Protein AF-A0A382QA88-F1 (afdb_monomer_lite)

Radius of gyration: 14.17 Å; chains: 1; bounding box: 35×26×35 Å

Organism: NCBI:txid408172

Sequence (76 aa):
MRITICAVARARSGPTAEICQTYQKRLPWDVTIREVEARKYLKGDKRLGAEAQLLRDAIPKGATVIALDRKGKTLS

InterPro domains:
  IPR003742 RNA methyltransferase RlmH [PF02590] (1-76)
  IPR029026 tRNA (guanine-N1-)-methyltransferase, N-terminal [G3DSA:3.40.1280.10] (1-76)
  IPR029028 Alpha/beta knot methyltransferases [SSF75217] (1-76)

Foldseek 3Di:
DAAEAEEEDDDDPDDVVVVVVVVCVVDPYHYHYHYDYFDPPDDDPRSVVRSVVRSVVRDDPPDDDDDDDPPDDDDD

Secondary structure (DSSP, 8-state):
-EEEEEEESPPPSSHHHHHHHHHHHH-SSEEEEEEE---TT--THHHHHHHHHHHHHHSPTTPPP----TTS----

pLDDT: mean 90.64, std 5.49, range [73.56, 96.06]

Structure (mmCIF, N/CA/C/O backbone):
data_AF-A0A382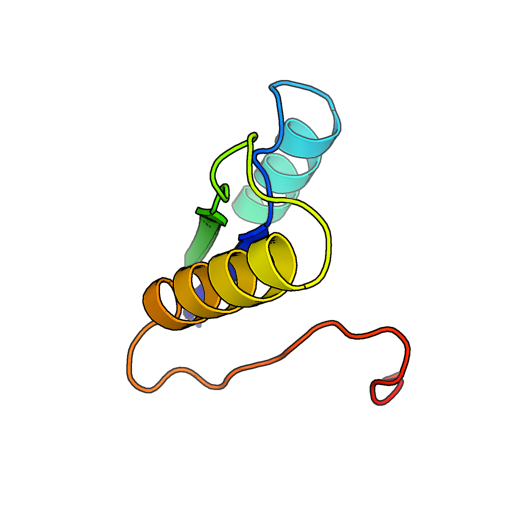QA88-F1
#
_entry.id   AF-A0A382QA88-F1
#
loop_
_atom_site.group_PDB
_atom_site.id
_atom_site.type_symbol
_atom_site.label_atom_id
_atom_site.label_alt_id
_atom_site.label_comp_id
_atom_site.label_asym_id
_atom_site.label_entity_id
_atom_site.label_seq_id
_atom_site.pdbx_PDB_ins_code
_atom_site.Cartn_x
_atom_site.Cartn_y
_atom_site.Cartn_z
_atom_site.occupancy
_atom_site.B_iso_or_equiv
_atom_site.auth_seq_id
_atom_site.auth_comp_id
_atom_site.auth_asym_id
_atom_site.auth_atom_id
_atom_site.pdbx_PDB_model_num
ATOM 1 N N . MET A 1 1 ? -13.617 -4.872 9.873 1.00 87.44 1 MET A N 1
ATOM 2 C CA . MET A 1 1 ? -13.235 -4.929 8.442 1.00 87.44 1 MET A CA 1
ATOM 3 C C . MET A 1 1 ? -11.749 -5.240 8.348 1.00 87.44 1 MET A C 1
ATOM 5 O O . MET A 1 1 ? -11.041 -4.951 9.306 1.00 87.44 1 MET A O 1
ATOM 9 N N . ARG A 1 2 ? -11.291 -5.833 7.239 1.00 93.06 2 ARG A N 1
ATOM 10 C CA . ARG A 1 2 ? -9.865 -6.061 6.967 1.00 93.06 2 ARG A CA 1
ATOM 11 C C . ARG A 1 2 ? -9.479 -5.283 5.719 1.00 93.06 2 ARG A C 1
ATOM 13 O O . ARG A 1 2 ? -10.084 -5.487 4.669 1.00 93.06 2 ARG A O 1
ATOM 20 N N . ILE A 1 3 ? -8.513 -4.388 5.852 1.00 95.38 3 ILE A N 1
ATOM 21 C CA . ILE A 1 3 ? -8.079 -3.482 4.792 1.00 95.38 3 ILE A CA 1
ATOM 22 C C . ILE A 1 3 ? -6.620 -3.797 4.487 1.00 95.38 3 ILE A C 1
ATOM 24 O O . ILE A 1 3 ? -5.783 -3.894 5.381 1.00 95.38 3 ILE A O 1
ATOM 28 N N . THR A 1 4 ? -6.300 -3.971 3.211 1.00 95.25 4 THR A N 1
ATOM 29 C CA . THR A 1 4 ? -4.920 -4.152 2.760 1.00 95.25 4 THR A CA 1
ATOM 30 C C . THR A 1 4 ? -4.594 -3.065 1.754 1.00 95.25 4 THR A C 1
ATOM 32 O O . THR A 1 4 ? -5.259 -2.958 0.727 1.00 95.25 4 THR A O 1
ATOM 35 N N . ILE A 1 5 ? -3.586 -2.252 2.061 1.00 94.44 5 ILE A N 1
ATOM 36 C CA . ILE A 1 5 ? -3.073 -1.215 1.167 1.00 94.44 5 ILE A CA 1
ATOM 37 C C . ILE A 1 5 ? -1.849 -1.796 0.466 1.00 94.44 5 ILE A C 1
ATOM 39 O O . ILE A 1 5 ? -0.794 -1.932 1.081 1.00 94.44 5 ILE A O 1
ATOM 43 N N . CYS A 1 6 ? -1.996 -2.162 -0.804 1.00 94.62 6 CYS A N 1
ATOM 44 C CA . CYS A 1 6 ? -0.879 -2.581 -1.645 1.00 94.62 6 CYS A CA 1
ATOM 45 C C . CYS A 1 6 ? -0.290 -1.343 -2.334 1.00 94.62 6 CYS A C 1
ATOM 47 O O . CYS A 1 6 ? -0.964 -0.729 -3.161 1.00 94.62 6 CYS A O 1
ATOM 49 N N . ALA A 1 7 ? 0.941 -0.972 -1.990 1.00 93.62 7 ALA A N 1
ATOM 50 C CA . ALA A 1 7 ? 1.607 0.221 -2.508 1.00 93.62 7 ALA A CA 1
ATOM 51 C C . ALA A 1 7 ? 2.902 -0.140 -3.240 1.00 93.62 7 ALA A C 1
ATOM 53 O O . ALA A 1 7 ? 3.615 -1.066 -2.855 1.00 93.62 7 ALA A O 1
ATOM 54 N N . VAL A 1 8 ? 3.205 0.600 -4.304 1.00 90.94 8 VAL A N 1
ATOM 55 C CA . VAL A 1 8 ? 4.459 0.464 -5.050 1.00 90.94 8 VAL A CA 1
ATOM 56 C C . VAL A 1 8 ? 5.510 1.391 -4.451 1.00 90.94 8 VAL A C 1
ATOM 58 O O . VAL A 1 8 ? 5.214 2.542 -4.139 1.00 90.94 8 VAL A O 1
ATOM 61 N N . ALA A 1 9 ? 6.745 0.896 -4.388 1.00 84.88 9 ALA A N 1
ATOM 62 C CA . ALA A 1 9 ? 7.883 1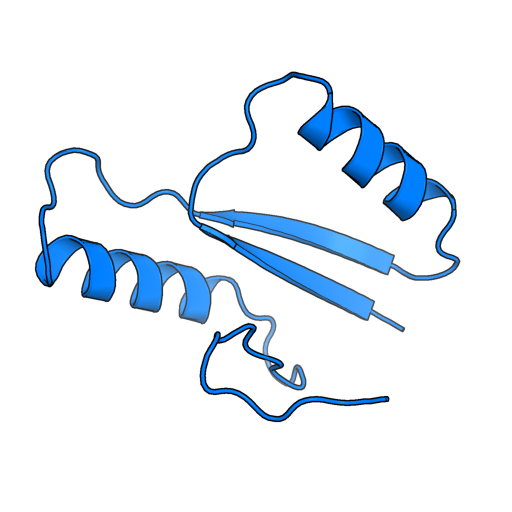.474 -3.685 1.00 84.88 9 ALA A CA 1
ATOM 63 C C . ALA A 1 9 ? 7.734 1.439 -2.157 1.00 84.88 9 ALA A C 1
ATOM 65 O O . ALA A 1 9 ? 6.647 1.317 -1.601 1.00 84.88 9 ALA A O 1
ATOM 66 N N . ARG A 1 10 ? 8.879 1.506 -1.479 1.00 78.62 10 ARG A N 1
ATOM 67 C CA . ARG A 1 10 ? 8.964 1.488 -0.021 1.00 78.62 10 ARG A CA 1
ATOM 68 C C . ARG A 1 10 ? 8.976 2.912 0.516 1.00 78.62 10 ARG A C 1
ATOM 70 O O . ARG A 1 10 ? 9.834 3.705 0.106 1.00 78.62 10 ARG A O 1
ATOM 77 N N . ALA A 1 11 ? 8.094 3.221 1.461 1.00 75.56 11 ALA A N 1
ATOM 78 C CA . ALA A 1 11 ? 8.216 4.433 2.249 1.00 75.56 11 ALA A CA 1
ATOM 79 C C . ALA A 1 11 ? 9.518 4.349 3.055 1.00 75.56 11 ALA A C 1
ATOM 81 O O . ALA A 1 11 ? 9.721 3.459 3.881 1.00 75.56 11 ALA A O 1
ATOM 82 N N . ARG A 1 12 ? 10.452 5.265 2.791 1.00 73.56 12 ARG A N 1
ATOM 83 C CA . ARG A 1 12 ? 11.615 5.416 3.669 1.00 73.56 12 ARG A CA 1
ATOM 84 C C . ARG A 1 12 ? 11.130 5.944 5.017 1.00 73.56 12 ARG A C 1
ATOM 86 O O . ARG A 1 12 ? 10.154 6.691 5.071 1.00 73.56 12 ARG A O 1
ATOM 93 N N . SER A 1 13 ? 11.830 5.570 6.084 1.00 75.38 13 SER A N 1
ATOM 94 C CA . SER A 1 13 ? 11.640 6.158 7.410 1.00 75.38 13 SER A CA 1
ATOM 95 C C . SER A 1 13 ? 11.604 7.686 7.299 1.00 75.38 13 SER A C 1
ATOM 97 O O . SER A 1 13 ? 12.519 8.280 6.722 1.00 75.38 13 SER A O 1
ATOM 99 N N . GLY A 1 14 ? 10.526 8.297 7.788 1.00 84.06 14 GLY A N 1
ATOM 100 C CA . GLY A 1 14 ? 10.281 9.731 7.685 1.00 84.06 14 GLY A CA 1
ATOM 101 C C . GLY A 1 14 ? 8.813 10.106 7.920 1.00 84.06 14 GLY A C 1
ATOM 102 O O . GLY A 1 14 ? 7.990 9.228 8.201 1.00 84.06 14 GLY A O 1
ATOM 103 N N . PRO A 1 15 ? 8.458 11.392 7.740 1.00 88.75 15 PRO A N 1
ATOM 104 C CA . PRO A 1 15 ? 7.147 11.932 8.116 1.00 88.75 15 PRO A CA 1
ATOM 105 C C . PRO A 1 15 ? 5.958 11.203 7.478 1.00 88.75 15 PRO A C 1
ATOM 107 O O . PRO A 1 15 ? 4.921 11.010 8.110 1.00 88.75 15 PRO A O 1
ATOM 110 N N . THR A 1 16 ? 6.110 10.739 6.234 1.00 87.69 16 THR A N 1
ATOM 111 C CA . THR A 1 16 ? 5.065 9.989 5.522 1.00 87.69 16 THR A CA 1
ATOM 112 C C . THR A 1 16 ? 4.793 8.620 6.154 1.00 87.69 16 THR A C 1
ATOM 114 O O . THR A 1 16 ? 3.648 8.180 6.212 1.00 87.69 16 THR A O 1
ATOM 117 N N . ALA A 1 17 ? 5.820 7.939 6.665 1.00 87.00 17 ALA A N 1
ATOM 118 C CA . ALA A 1 17 ? 5.634 6.665 7.356 1.00 87.00 17 ALA A CA 1
ATOM 119 C C . ALA A 1 17 ? 4.973 6.877 8.731 1.00 87.00 17 ALA A C 1
ATOM 121 O O . ALA A 1 17 ? 4.068 6.132 9.113 1.00 87.00 17 ALA A O 1
ATOM 122 N N . GLU A 1 18 ? 5.371 7.933 9.447 1.00 90.94 18 GLU A N 1
ATOM 123 C CA . GLU A 1 18 ? 4.821 8.294 10.760 1.00 90.94 18 GLU A CA 1
ATOM 124 C C . GLU A 1 18 ? 3.339 8.672 10.691 1.00 90.94 18 GLU A C 1
ATOM 126 O O . GLU A 1 18 ? 2.538 8.218 11.518 1.00 90.94 18 GLU A O 1
ATOM 131 N N . ILE A 1 19 ? 2.941 9.459 9.685 1.00 92.44 19 ILE A N 1
ATOM 132 C CA . ILE A 1 19 ? 1.536 9.834 9.511 1.00 92.44 19 ILE A CA 1
ATOM 133 C C . ILE A 1 19 ? 0.684 8.608 9.167 1.00 92.44 19 ILE A C 1
ATOM 135 O O . ILE A 1 19 ? -0.373 8.417 9.772 1.00 92.44 19 ILE A O 1
ATOM 139 N N . CYS A 1 20 ? 1.168 7.717 8.293 1.00 91.50 20 CYS A N 1
ATOM 140 C CA . CYS A 1 20 ? 0.488 6.457 7.991 1.00 91.50 20 CYS A CA 1
ATOM 141 C C . CYS A 1 20 ? 0.298 5.606 9.250 1.00 91.50 20 CYS A C 1
ATOM 143 O O . CYS A 1 20 ? -0.815 5.149 9.514 1.00 91.50 20 CYS A O 1
ATOM 145 N N . GLN A 1 21 ? 1.343 5.445 10.064 1.00 91.06 21 GLN A N 1
ATOM 146 C CA . GLN A 1 21 ? 1.257 4.684 11.309 1.00 91.06 21 GLN A CA 1
ATOM 147 C C . GLN A 1 21 ? 0.296 5.334 12.318 1.00 91.06 21 GLN A C 1
ATOM 149 O O . GLN A 1 21 ? -0.451 4.638 13.008 1.00 91.06 21 GLN A O 1
ATOM 154 N N . THR A 1 22 ? 0.279 6.665 12.394 1.00 94.62 22 THR A N 1
ATOM 155 C CA . THR A 1 22 ? -0.638 7.407 13.267 1.00 94.62 22 THR A CA 1
ATOM 156 C C . THR A 1 22 ? -2.094 7.139 12.901 1.00 94.62 22 THR A C 1
ATOM 158 O O . THR A 1 22 ? -2.898 6.838 13.783 1.00 94.62 22 THR A O 1
ATOM 161 N N . TYR A 1 23 ? -2.441 7.194 11.613 1.00 94.44 23 TYR A N 1
ATOM 162 C CA . TYR A 1 23 ? -3.800 6.879 11.164 1.00 94.44 23 TYR A CA 1
ATOM 163 C C . TYR A 1 23 ? -4.133 5.397 11.316 1.00 94.44 23 TYR A C 1
ATOM 165 O O . TYR A 1 23 ? -5.232 5.072 11.759 1.00 94.44 23 TYR A O 1
ATOM 173 N N . GLN A 1 24 ? -3.183 4.503 11.040 1.00 93.44 24 GLN A N 1
ATOM 174 C CA . GLN A 1 24 ? -3.361 3.064 11.235 1.00 93.44 24 GLN A CA 1
ATOM 175 C C . GLN A 1 24 ? -3.746 2.728 12.684 1.00 93.44 24 GLN A C 1
ATOM 177 O O . GLN A 1 24 ? -4.672 1.954 12.893 1.00 93.44 24 GLN A O 1
ATOM 182 N N . LYS A 1 25 ? -3.104 3.359 13.678 1.00 93.75 25 LYS A N 1
ATOM 183 C CA . LYS A 1 25 ? -3.417 3.176 15.111 1.00 93.75 25 LYS A CA 1
ATOM 184 C C . LYS A 1 25 ? -4.784 3.727 15.529 1.00 93.75 25 LYS A C 1
ATOM 186 O O . LYS A 1 25 ? -5.323 3.297 16.542 1.00 93.75 25 LYS A O 1
ATOM 191 N N . ARG A 1 26 ? -5.317 4.709 14.799 1.00 95.88 26 ARG A N 1
ATOM 192 C CA . ARG A 1 26 ? -6.618 5.333 15.093 1.00 95.88 26 ARG A CA 1
ATOM 193 C C . ARG A 1 26 ? -7.788 4.562 14.489 1.00 95.88 26 ARG A C 1
ATOM 195 O O . ARG A 1 26 ? -8.917 4.733 14.938 1.00 95.88 26 ARG A O 1
ATOM 202 N N . LEU A 1 27 ? -7.538 3.757 13.459 1.00 94.31 27 LEU A N 1
ATOM 203 C CA . LEU A 1 27 ? -8.575 2.972 12.806 1.00 94.31 27 LEU A CA 1
ATOM 204 C C . LEU A 1 27 ? -8.943 1.753 13.670 1.00 94.31 27 LEU A C 1
ATOM 206 O O . LEU A 1 27 ? -8.055 1.039 14.126 1.00 94.31 27 LEU A O 1
ATOM 210 N N . PRO A 1 28 ? -10.241 1.445 13.845 1.00 95.00 28 PRO A N 1
ATOM 211 C CA . PRO A 1 28 ? -10.694 0.281 14.612 1.00 95.00 28 PRO A CA 1
ATOM 212 C C . PRO A 1 28 ? -10.605 -1.037 13.816 1.00 95.00 28 PRO A C 1
ATOM 214 O O . PRO A 1 28 ? -11.165 -2.056 14.218 1.00 95.00 28 PRO A O 1
ATOM 217 N N . TRP A 1 29 ? -9.977 -1.021 12.639 1.00 94.88 29 TRP A N 1
ATOM 218 C CA . TRP A 1 29 ? -9.935 -2.136 11.696 1.00 94.88 29 TRP A CA 1
ATOM 219 C C . TRP A 1 29 ? -8.521 -2.685 11.546 1.00 94.88 29 TRP A C 1
ATOM 221 O O . TRP A 1 29 ? -7.542 -1.969 11.724 1.00 94.88 29 TRP A O 1
ATOM 231 N N . ASP A 1 30 ? -8.428 -3.946 11.130 1.00 93.31 30 ASP A N 1
ATOM 232 C CA . ASP A 1 30 ? -7.158 -4.569 10.769 1.00 93.31 30 ASP A CA 1
ATOM 233 C C . ASP A 1 30 ? -6.686 -4.017 9.417 1.00 93.31 30 ASP A C 1
ATOM 235 O O . ASP A 1 30 ? -7.204 -4.388 8.358 1.00 93.31 30 ASP A O 1
ATOM 239 N N . VAL A 1 31 ? -5.756 -3.064 9.472 1.00 94.81 31 VAL A N 1
ATOM 240 C CA . VAL A 1 31 ? -5.183 -2.384 8.310 1.00 94.81 31 VAL A CA 1
ATOM 241 C C . VAL A 1 31 ? -3.744 -2.848 8.151 1.00 94.81 31 VAL A C 1
ATOM 243 O O . VAL A 1 31 ? -2.909 -2.582 9.009 1.00 94.81 31 VAL A O 1
ATOM 246 N N . THR A 1 32 ? -3.429 -3.492 7.032 1.00 93.44 32 THR A N 1
ATOM 247 C CA . THR A 1 32 ? -2.063 -3.910 6.693 1.00 93.44 32 THR A CA 1
ATOM 248 C C . THR A 1 32 ? -1.570 -3.144 5.472 1.00 93.44 32 THR A C 1
ATOM 250 O O . THR A 1 32 ? -2.246 -3.116 4.444 1.00 93.44 32 THR A O 1
ATOM 253 N N . ILE A 1 33 ? -0.375 -2.560 5.553 1.00 91.88 33 ILE A N 1
ATOM 254 C CA . ILE A 1 33 ? 0.290 -1.925 4.410 1.00 91.88 33 ILE A CA 1
ATOM 255 C C . ILE A 1 33 ? 1.310 -2.918 3.847 1.00 91.88 33 ILE A C 1
ATOM 257 O O . ILE A 1 33 ? 2.195 -3.379 4.566 1.00 91.88 33 ILE A O 1
ATOM 261 N N . ARG A 1 34 ? 1.158 -3.282 2.573 1.00 92.38 34 ARG A N 1
ATOM 262 C CA . ARG A 1 34 ? 2.057 -4.172 1.830 1.00 92.38 34 ARG A CA 1
ATOM 263 C C . ARG A 1 34 ? 2.756 -3.366 0.750 1.00 92.38 34 ARG A C 1
ATOM 265 O O . ARG A 1 34 ? 2.142 -2.979 -0.240 1.00 92.38 34 ARG A O 1
ATOM 272 N N . GLU A 1 35 ? 4.039 -3.126 0.945 1.00 91.56 35 GLU A N 1
ATOM 273 C CA . GLU A 1 35 ? 4.858 -2.387 -0.009 1.00 91.56 35 GLU A CA 1
ATOM 274 C C . GLU A 1 35 ? 5.591 -3.357 -0.933 1.00 91.56 35 GLU A C 1
ATOM 276 O O . GLU A 1 35 ? 6.224 -4.313 -0.476 1.00 91.56 35 GLU A O 1
ATOM 281 N N . VAL A 1 36 ? 5.527 -3.100 -2.237 1.00 90.94 36 VAL A N 1
ATOM 282 C CA . VAL A 1 36 ? 6.220 -3.884 -3.260 1.00 90.94 36 VAL A CA 1
ATOM 283 C C . VAL A 1 36 ? 7.202 -3.008 -4.026 1.00 90.94 36 VAL A C 1
ATOM 285 O O . VAL A 1 36 ? 6.891 -1.883 -4.404 1.00 90.94 36 VAL A O 1
ATOM 288 N N . GLU A 1 37 ? 8.405 -3.512 -4.285 1.00 87.88 37 GLU A N 1
ATOM 289 C CA . GLU A 1 37 ? 9.433 -2.783 -5.034 1.00 87.88 37 GLU A CA 1
ATOM 290 C C . GLU A 1 37 ? 9.872 -3.613 -6.242 1.00 87.88 37 GLU A C 1
ATOM 292 O O . GLU A 1 37 ? 10.405 -4.716 -6.099 1.00 87.88 37 GLU A O 1
ATOM 297 N N . ALA A 1 38 ? 9.651 -3.085 -7.449 1.00 86.69 38 ALA A N 1
ATOM 298 C CA . ALA A 1 38 ? 10.197 -3.682 -8.659 1.00 86.69 38 ALA A CA 1
ATOM 299 C C . ALA A 1 38 ? 11.712 -3.461 -8.738 1.00 86.69 38 ALA A C 1
ATOM 301 O O . ALA A 1 38 ? 12.261 -2.476 -8.240 1.00 86.69 38 ALA A O 1
ATOM 302 N N . ARG A 1 39 ? 12.409 -4.384 -9.404 1.00 82.88 39 ARG A N 1
ATOM 303 C CA . ARG A 1 39 ? 13.869 -4.324 -9.524 1.00 82.88 39 ARG A CA 1
ATOM 304 C C . ARG A 1 39 ? 14.307 -3.031 -10.220 1.00 82.88 39 ARG A C 1
ATOM 306 O O . ARG A 1 39 ? 13.857 -2.729 -11.323 1.00 82.88 39 ARG A O 1
ATOM 313 N N . LYS A 1 40 ? 15.256 -2.317 -9.604 1.00 73.94 40 LYS A N 1
ATOM 314 C CA . LYS A 1 40 ? 15.703 -0.965 -10.002 1.00 73.94 40 LYS A CA 1
ATOM 315 C C . LYS A 1 40 ? 16.229 -0.835 -11.439 1.00 73.94 40 LYS A C 1
ATOM 317 O O . LYS A 1 40 ? 16.254 0.271 -11.965 1.00 73.94 40 LYS A O 1
ATOM 322 N N . TYR A 1 41 ? 16.652 -1.930 -12.074 1.00 80.81 41 TYR A N 1
ATOM 323 C CA . TYR A 1 41 ? 17.154 -1.909 -13.454 1.00 80.81 41 TYR A CA 1
ATOM 324 C C . TYR A 1 41 ? 16.046 -1.951 -14.518 1.00 80.81 41 TYR A C 1
ATOM 326 O O . TYR A 1 41 ? 16.316 -1.692 -15.691 1.00 80.81 41 TYR A O 1
ATOM 334 N N . LEU A 1 42 ? 14.807 -2.285 -14.142 1.00 79.81 42 LEU A N 1
ATOM 335 C CA . LEU A 1 42 ? 13.677 -2.279 -15.065 1.00 79.81 42 LEU A CA 1
ATOM 336 C C . LEU A 1 42 ? 13.254 -0.831 -15.342 1.00 79.81 42 LEU A C 1
ATOM 338 O O . LEU A 1 42 ? 13.128 -0.019 -14.425 1.00 79.81 42 LEU A O 1
ATOM 342 N N . LYS A 1 43 ? 13.025 -0.504 -16.617 1.00 83.00 43 LYS A N 1
ATOM 343 C CA . LYS A 1 43 ? 12.620 0.833 -17.077 1.00 8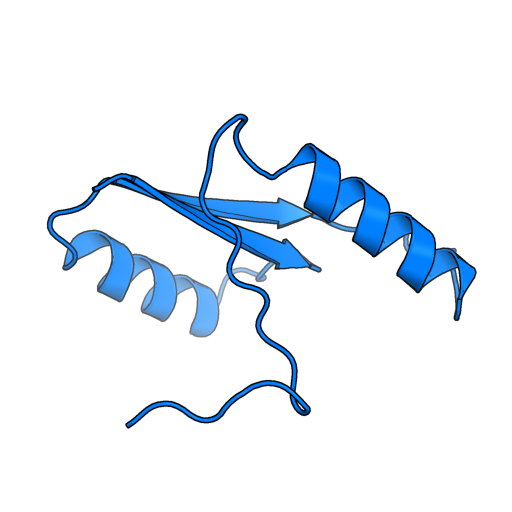3.00 43 LYS A CA 1
ATOM 344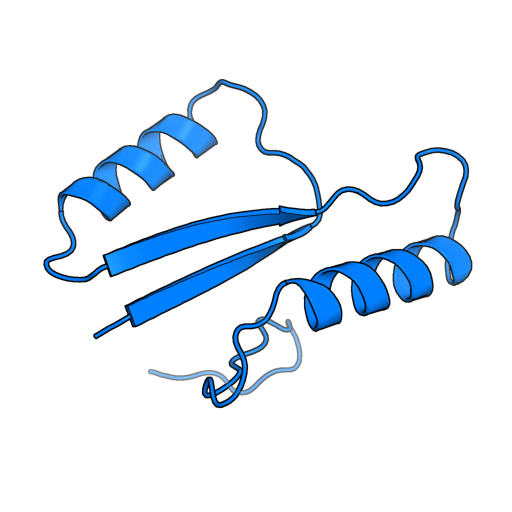 C C . LYS A 1 43 ? 11.349 0.753 -17.923 1.00 83.00 43 LYS A C 1
ATOM 346 O O . LYS A 1 43 ? 11.088 -0.281 -18.539 1.00 83.00 43 LYS A O 1
ATOM 351 N N . GLY A 1 44 ? 10.592 1.853 -17.955 1.00 86.75 44 GLY A N 1
ATOM 352 C CA . GLY A 1 44 ? 9.383 2.001 -18.774 1.00 86.75 44 GLY A CA 1
ATOM 353 C C . GLY A 1 44 ? 8.367 0.881 -18.546 1.00 86.75 44 GLY A C 1
ATOM 354 O O . GLY A 1 44 ? 8.141 0.458 -17.410 1.00 86.75 44 GLY A O 1
ATOM 355 N N . ASP A 1 45 ? 7.819 0.351 -19.634 1.00 87.06 45 ASP A N 1
ATOM 356 C CA . ASP A 1 45 ? 6.753 -0.659 -19.614 1.00 87.06 45 ASP A CA 1
ATOM 357 C C . ASP A 1 45 ? 7.146 -1.955 -18.898 1.00 87.06 45 ASP A C 1
ATOM 359 O O . ASP A 1 45 ? 6.316 -2.591 -18.249 1.00 87.06 45 ASP A O 1
ATOM 363 N N . LYS A 1 46 ? 8.432 -2.333 -18.935 1.00 86.81 46 LYS A N 1
ATOM 364 C CA . LYS A 1 46 ? 8.925 -3.518 -18.212 1.00 86.81 46 LYS A CA 1
ATOM 365 C C . LYS A 1 46 ? 8.850 -3.336 -16.699 1.00 86.81 46 LYS A C 1
ATOM 367 O O . LYS A 1 46 ? 8.599 -4.298 -15.978 1.00 86.81 46 LYS A O 1
ATOM 372 N N . ARG A 1 47 ? 9.071 -2.110 -16.216 1.00 88.81 47 ARG A N 1
ATOM 373 C CA . ARG A 1 47 ? 8.914 -1.782 -14.796 1.00 88.81 47 ARG A CA 1
ATOM 374 C C . ARG A 1 47 ? 7.440 -1.786 -14.416 1.00 88.81 47 ARG A C 1
ATOM 376 O O . ARG A 1 47 ? 7.091 -2.429 -13.435 1.00 88.81 47 ARG A O 1
ATOM 383 N N . LEU A 1 48 ? 6.595 -1.163 -15.235 1.00 88.44 48 LEU A N 1
ATOM 384 C CA . LEU A 1 48 ? 5.151 -1.122 -15.013 1.00 88.44 48 LEU A CA 1
ATOM 385 C C . LEU A 1 48 ? 4.541 -2.532 -14.945 1.00 88.44 48 LEU A C 1
ATOM 387 O O . LEU A 1 48 ? 3.783 -2.833 -14.028 1.00 88.44 48 LEU A O 1
ATOM 391 N N . GLY A 1 49 ? 4.912 -3.422 -15.872 1.00 91.62 49 GLY A N 1
ATOM 392 C CA . GLY A 1 49 ? 4.453 -4.814 -15.870 1.00 91.62 49 GLY A CA 1
ATOM 393 C C . GLY A 1 49 ? 4.907 -5.596 -14.633 1.00 91.62 49 GLY A C 1
ATOM 394 O O . GLY A 1 49 ? 4.119 -6.339 -14.050 1.00 91.62 49 GLY A O 1
ATOM 395 N N . ALA A 1 50 ? 6.150 -5.391 -14.187 1.00 91.56 50 ALA A N 1
ATOM 3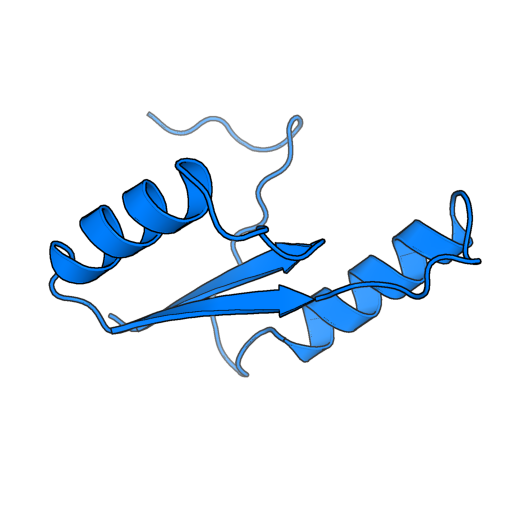96 C CA . ALA A 1 50 ? 6.661 -6.019 -12.970 1.00 91.56 50 ALA A CA 1
ATOM 397 C C . ALA A 1 50 ? 5.958 -5.498 -11.704 1.00 91.56 50 ALA A C 1
ATOM 399 O O . ALA A 1 50 ? 5.586 -6.291 -10.843 1.00 91.56 50 ALA A O 1
ATOM 400 N N . GLU A 1 51 ? 5.734 -4.185 -11.598 1.00 91.94 51 GLU A N 1
ATOM 401 C CA . GLU A 1 51 ? 4.983 -3.575 -10.492 1.00 91.94 51 GLU A CA 1
ATOM 402 C C . GLU A 1 51 ? 3.537 -4.083 -10.463 1.00 91.94 51 GLU A C 1
ATOM 404 O O . GLU A 1 51 ? 3.037 -4.459 -9.404 1.00 91.94 51 GLU A O 1
ATOM 409 N N . ALA A 1 52 ? 2.890 -4.190 -11.628 1.00 92.12 52 ALA A N 1
ATOM 410 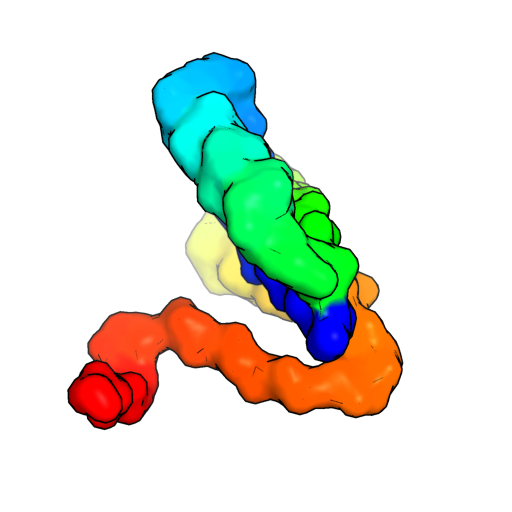C CA . ALA A 1 52 ? 1.542 -4.733 -11.742 1.00 92.12 52 ALA A CA 1
ATOM 411 C C . ALA A 1 52 ? 1.457 -6.190 -11.263 1.00 92.12 52 ALA A C 1
ATOM 413 O O . ALA A 1 52 ? 0.499 -6.543 -10.576 1.00 92.12 52 ALA A O 1
ATOM 414 N N . GLN A 1 53 ? 2.441 -7.029 -11.600 1.00 93.69 53 GLN A N 1
ATOM 415 C CA . GLN A 1 53 ? 2.476 -8.417 -11.137 1.00 93.69 53 GLN A CA 1
ATOM 416 C C . GLN A 1 53 ? 2.656 -8.494 -9.617 1.00 93.69 53 GLN A C 1
ATOM 418 O O . GLN A 1 53 ? 1.879 -9.163 -8.941 1.00 93.69 53 GLN A O 1
ATOM 423 N N . LEU A 1 54 ? 3.609 -7.737 -9.066 1.00 94.00 54 LEU A N 1
ATOM 424 C CA . LEU A 1 54 ? 3.848 -7.698 -7.622 1.00 94.00 54 LEU A CA 1
ATOM 425 C C . LEU A 1 54 ? 2.622 -7.211 -6.838 1.00 94.00 54 LEU A C 1
ATOM 427 O O . LEU A 1 54 ? 2.306 -7.759 -5.783 1.00 94.00 54 LEU A O 1
ATOM 431 N N . LEU A 1 55 ? 1.913 -6.202 -7.352 1.00 94.06 55 LEU A N 1
ATOM 432 C CA . LEU A 1 55 ? 0.670 -5.732 -6.744 1.00 94.06 55 LEU A CA 1
ATOM 433 C C . LEU A 1 55 ? -0.405 -6.819 -6.749 1.00 94.06 55 LEU A C 1
ATOM 435 O O . LEU A 1 55 ? -1.045 -7.018 -5.720 1.00 94.06 55 LEU A O 1
ATOM 439 N N . ARG A 1 56 ? -0.592 -7.536 -7.867 1.00 93.62 56 ARG A N 1
ATOM 440 C CA . ARG A 1 56 ? -1.563 -8.643 -7.950 1.00 93.62 56 ARG A CA 1
ATOM 441 C C . ARG A 1 56 ? -1.260 -9.735 -6.933 1.00 93.62 56 ARG A C 1
ATOM 443 O O . ARG A 1 56 ? -2.176 -10.184 -6.252 1.00 93.62 56 ARG A O 1
ATOM 450 N N . ASP A 1 57 ? 0.008 -10.104 -6.792 1.00 93.81 57 ASP A N 1
ATOM 451 C CA . ASP A 1 57 ? 0.439 -11.146 -5.856 1.00 93.81 57 ASP A CA 1
ATOM 452 C C . ASP A 1 57 ? 0.274 -10.714 -4.386 1.00 93.81 57 ASP A C 1
ATOM 454 O O . ASP A 1 57 ? 0.083 -11.545 -3.496 1.00 93.81 57 ASP A O 1
ATOM 458 N N . ALA A 1 58 ? 0.299 -9.405 -4.114 1.00 93.94 58 ALA A N 1
ATOM 459 C CA . ALA A 1 58 ? 0.088 -8.854 -2.779 1.00 93.94 58 ALA A CA 1
ATOM 460 C C . ALA A 1 58 ? -1.393 -8.803 -2.352 1.00 93.94 58 ALA A C 1
ATOM 462 O O . ALA A 1 58 ? -1.657 -8.719 -1.144 1.00 93.94 58 ALA A O 1
ATOM 463 N N . ILE A 1 59 ? -2.346 -8.859 -3.294 1.00 94.69 59 ILE A N 1
ATOM 464 C CA . ILE A 1 59 ? -3.790 -8.779 -3.019 1.00 94.69 59 ILE A CA 1
ATOM 465 C C . ILE A 1 59 ? -4.275 -10.068 -2.326 1.00 94.69 59 ILE A C 1
ATOM 467 O O . ILE A 1 59 ? -4.080 -11.168 -2.848 1.00 94.69 59 ILE A O 1
ATOM 471 N N . PRO A 1 60 ? -4.953 -9.976 -1.165 1.00 93.81 60 PRO A N 1
ATOM 472 C CA . PRO A 1 60 ? -5.559 -11.141 -0.527 1.00 93.81 60 PRO A CA 1
ATOM 473 C C . PRO A 1 60 ? -6.639 -11.793 -1.406 1.00 93.81 60 PRO A C 1
ATOM 475 O O . PRO A 1 60 ? -7.458 -11.110 -2.022 1.00 93.81 60 PRO A O 1
ATOM 478 N N . LYS A 1 61 ? -6.691 -13.130 -1.419 1.00 93.25 61 LYS A N 1
ATOM 479 C CA . LYS A 1 61 ? -7.730 -13.874 -2.149 1.00 93.25 61 LYS A CA 1
ATOM 480 C C . LYS A 1 61 ? -9.126 -13.502 -1.638 1.00 93.25 61 LYS A C 1
ATOM 482 O O . LYS A 1 61 ? -9.351 -13.459 -0.432 1.00 93.25 61 LYS A O 1
ATOM 487 N N . GLY A 1 62 ? -10.057 -13.263 -2.563 1.00 92.44 62 GLY A N 1
ATOM 488 C CA . GLY A 1 62 ? -11.447 -12.916 -2.244 1.00 92.44 62 GLY A CA 1
ATOM 489 C C . GLY A 1 62 ? -11.657 -11.484 -1.738 1.00 92.44 62 GLY A C 1
ATOM 490 O O . GLY A 1 62 ? -12.757 -11.160 -1.300 1.00 92.44 62 GLY A O 1
ATOM 491 N N . ALA A 1 63 ? -10.634 -10.625 -1.780 1.00 94.81 63 ALA A N 1
ATOM 492 C CA . ALA A 1 63 ? -10.781 -9.219 -1.422 1.00 94.81 63 ALA A CA 1
ATOM 493 C C . ALA A 1 63 ? -11.493 -8.422 -2.526 1.00 94.81 63 ALA A C 1
ATOM 495 O O . ALA A 1 63 ? -11.225 -8.604 -3.715 1.00 94.81 63 ALA A O 1
ATOM 496 N N . THR A 1 64 ? -12.336 -7.470 -2.126 1.00 96.06 64 THR A N 1
ATOM 497 C CA . THR A 1 64 ? -12.809 -6.414 -3.027 1.00 96.06 64 THR A CA 1
ATOM 498 C C . THR A 1 64 ? -11.645 -5.482 -3.344 1.00 96.06 64 THR A C 1
ATOM 500 O O . THR A 1 64 ? -11.076 -4.863 -2.444 1.00 96.06 64 THR A O 1
ATOM 503 N N . VAL A 1 65 ? -11.285 -5.385 -4.623 1.00 95.81 65 VAL A N 1
ATOM 504 C CA . VAL A 1 65 ? -10.134 -4.596 -5.072 1.00 95.81 65 VAL A CA 1
ATOM 505 C C . VAL A 1 65 ? -10.573 -3.185 -5.441 1.00 95.81 65 VAL A C 1
ATOM 507 O O . VAL A 1 65 ? -11.436 -2.999 -6.297 1.00 95.81 65 VAL A O 1
ATOM 510 N N . ILE A 1 66 ? -9.938 -2.190 -4.822 1.00 95.38 66 ILE A N 1
ATOM 511 C CA . ILE A 1 66 ? -10.100 -0.772 -5.149 1.00 95.38 66 ILE A CA 1
ATOM 512 C C . ILE A 1 66 ? -8.747 -0.259 -5.640 1.00 95.38 66 ILE A C 1
ATOM 514 O O . ILE A 1 66 ? -7.775 -0.246 -4.887 1.00 95.38 66 ILE A O 1
ATOM 518 N N . ALA A 1 67 ? -8.684 0.147 -6.907 1.00 94.75 67 ALA A N 1
ATOM 519 C CA . ALA A 1 67 ? -7.492 0.747 -7.495 1.00 94.75 67 ALA A CA 1
ATOM 520 C C . ALA A 1 67 ? -7.591 2.277 -7.448 1.00 94.75 67 ALA A C 1
ATOM 522 O O . ALA A 1 67 ? -8.600 2.849 -7.864 1.00 94.75 67 ALA A O 1
ATOM 523 N N . LEU A 1 68 ? -6.535 2.933 -6.965 1.00 94.69 68 LEU A N 1
ATOM 524 C CA . LEU A 1 68 ? -6.410 4.388 -7.004 1.00 94.69 68 LEU A CA 1
ATOM 525 C C . LEU A 1 68 ? -5.783 4.795 -8.342 1.00 94.69 68 LEU A C 1
ATOM 527 O O . LEU A 1 68 ? -4.588 4.603 -8.552 1.00 94.69 68 LEU A O 1
ATOM 531 N N . ASP A 1 69 ? -6.597 5.346 -9.242 1.00 93.12 69 ASP A N 1
ATOM 532 C CA . ASP A 1 69 ? -6.163 5.843 -10.549 1.00 93.12 69 ASP A CA 1
ATOM 533 C C . ASP A 1 69 ? -6.713 7.252 -10.792 1.00 93.12 69 ASP A C 1
ATOM 535 O O . ASP A 1 69 ? -7.864 7.551 -10.469 1.00 93.12 69 ASP A O 1
ATOM 539 N N . ARG A 1 70 ? -5.900 8.123 -11.400 1.00 94.50 70 ARG A N 1
ATOM 540 C CA . ARG A 1 70 ? -6.272 9.515 -11.707 1.00 94.50 70 ARG A CA 1
ATOM 541 C C . ARG A 1 70 ? -7.457 9.649 -12.674 1.00 94.50 70 ARG A C 1
ATOM 543 O O . ARG A 1 70 ? -8.091 10.694 -12.704 1.00 94.50 70 ARG A O 1
ATOM 550 N N . LYS A 1 71 ? -7.714 8.630 -13.497 1.00 94.88 71 LYS A N 1
ATOM 551 C CA . LYS A 1 71 ? -8.851 8.533 -14.427 1.00 94.88 71 LYS A CA 1
ATOM 552 C C . LYS A 1 71 ? -10.018 7.737 -13.825 1.00 94.88 71 LYS A C 1
ATOM 554 O O . LYS A 1 71 ? -10.953 7.392 -14.543 1.00 94.88 71 LYS A O 1
ATOM 559 N N . GLY A 1 72 ? -9.934 7.384 -12.541 1.00 93.75 72 GLY A N 1
ATOM 560 C CA . GLY A 1 72 ? -10.974 6.662 -11.822 1.00 93.75 72 GLY A CA 1
ATOM 561 C C . GLY A 1 72 ? -12.230 7.502 -11.581 1.00 93.75 72 GLY A C 1
ATOM 562 O O . GLY A 1 72 ? -12.326 8.666 -11.965 1.00 93.75 72 GLY A O 1
ATOM 563 N N . LYS A 1 73 ? -13.214 6.890 -10.919 1.00 96.06 73 LYS A N 1
ATOM 564 C CA . LYS A 1 73 ? -14.450 7.572 -10.524 1.00 96.06 73 LYS A CA 1
ATOM 565 C C . LYS A 1 73 ? -14.183 8.449 -9.302 1.00 96.06 73 LYS A C 1
ATOM 567 O O . LYS A 1 73 ? -13.697 7.946 -8.291 1.00 96.06 73 LYS A O 1
ATOM 572 N N . THR A 1 74 ? -14.543 9.727 -9.376 1.00 95.00 74 THR A N 1
ATOM 573 C CA . THR A 1 74 ? -14.589 10.599 -8.198 1.00 95.00 74 THR A CA 1
ATOM 574 C C . THR A 1 74 ? -15.773 10.199 -7.326 1.00 95.00 74 THR A C 1
ATOM 576 O O . THR A 1 74 ? -16.884 10.024 -7.825 1.00 95.00 74 THR A O 1
ATOM 579 N N . LEU A 1 75 ? -15.522 10.037 -6.032 1.00 93.25 75 LEU A N 1
ATOM 580 C CA . LEU A 1 75 ? -16.536 9.783 -5.013 1.00 93.25 75 LEU A CA 1
ATOM 581 C C . LEU A 1 75 ? -16.609 11.012 -4.096 1.00 93.25 75 LEU A C 1
ATOM 583 O O . LEU A 1 75 ? -15.605 11.711 -3.944 1.00 93.25 75 LEU A O 1
ATOM 587 N N . SER A 1 76 ? -17.786 11.275 -3.528 1.00 88.25 76 SER A N 1
ATOM 588 C CA . SER A 1 76 ? -18.072 12.391 -2.613 1.00 88.25 76 SER A CA 1
ATOM 589 C C . SER A 1 76 ? -18.447 11.887 -1.232 1.00 88.25 76 SER A C 1
ATOM 591 O O . SER A 1 76 ? -19.259 10.933 -1.202 1.00 88.25 76 SER A O 1
#